Protein AF-A0A0F7S2R6-F1 (afdb_monomer_lite)

Structure (mmCIF, N/CA/C/O backbone):
data_AF-A0A0F7S2R6-F1
#
_entry.id   AF-A0A0F7S2R6-F1
#
loop_
_atom_site.group_PDB
_atom_site.id
_atom_site.type_symbol
_atom_site.label_atom_id
_atom_site.label_alt_id
_atom_site.label_comp_id
_atom_site.label_asym_id
_atom_site.label_entity_id
_atom_site.label_seq_id
_atom_site.pdbx_PDB_ins_code
_atom_site.Cartn_x
_atom_site.Cartn_y
_atom_site.Cartn_z
_atom_site.occupancy
_atom_site.B_iso_or_equiv
_atom_site.auth_seq_id
_atom_site.auth_comp_id
_atom_site.auth_asym_id
_atom_site.auth_atom_id
_atom_site.pdbx_PDB_model_num
ATOM 1 N N . MET A 1 1 ? -13.892 -30.272 30.228 1.00 38.31 1 MET A N 1
ATOM 2 C CA . MET A 1 1 ? -13.282 -28.939 30.042 1.00 38.31 1 MET A CA 1
ATOM 3 C C . MET A 1 1 ? -12.633 -28.935 28.668 1.00 38.31 1 MET A C 1
ATOM 5 O O . MET A 1 1 ? -11.593 -29.553 28.509 1.00 38.31 1 MET A O 1
ATOM 9 N N . ALA A 1 2 ? -13.304 -28.376 27.662 1.00 41.88 2 ALA A N 1
ATOM 10 C CA . ALA A 1 2 ? -12.728 -28.177 26.333 1.00 41.88 2 ALA A CA 1
ATOM 11 C C . ALA A 1 2 ? -12.199 -26.736 26.260 1.00 41.88 2 ALA A C 1
ATOM 13 O O . ALA A 1 2 ? -12.876 -25.846 26.781 1.00 41.88 2 ALA A O 1
ATOM 14 N N . PRO A 1 3 ? -11.018 -26.482 25.679 1.00 49.59 3 PRO A N 1
ATOM 15 C CA . PRO A 1 3 ? -10.553 -25.121 25.494 1.00 49.59 3 PRO A CA 1
ATOM 16 C C . PRO A 1 3 ? -11.349 -24.491 24.348 1.00 49.59 3 PRO A C 1
ATOM 18 O O . PRO A 1 3 ? -11.297 -24.956 23.211 1.00 49.59 3 PRO A O 1
ATOM 21 N N . SER A 1 4 ? -12.103 -23.437 24.652 1.00 42.50 4 SER A N 1
ATOM 22 C CA . SER A 1 4 ? -12.641 -22.534 23.640 1.00 42.50 4 SER A CA 1
ATOM 23 C C . SER A 1 4 ? -11.464 -21.816 22.988 1.00 42.50 4 SER A C 1
ATOM 25 O O . SER A 1 4 ? -10.883 -20.901 23.568 1.00 42.50 4 SER A O 1
ATOM 27 N N . SER A 1 5 ? -11.064 -22.269 21.803 1.00 47.56 5 SER A N 1
ATOM 28 C CA . SER A 1 5 ? -10.108 -21.563 20.957 1.00 47.56 5 SER A CA 1
ATOM 29 C C . SER A 1 5 ? -10.780 -20.302 20.419 1.00 47.56 5 SER A C 1
ATOM 31 O O . SER A 1 5 ? -11.383 -20.319 19.348 1.00 47.56 5 SER A O 1
ATOM 33 N N . SER A 1 6 ? -10.716 -19.211 21.179 1.00 49.06 6 SER A N 1
ATOM 34 C CA . SER A 1 6 ? -11.039 -17.878 20.678 1.00 49.06 6 SER A CA 1
ATOM 35 C C . SER A 1 6 ? -10.015 -17.528 19.599 1.00 49.06 6 SER A C 1
ATOM 37 O O . SER A 1 6 ? -8.920 -17.066 19.908 1.00 49.06 6 SER A O 1
ATOM 39 N N . GLN A 1 7 ? -10.335 -17.804 18.333 1.00 47.84 7 GLN A N 1
ATOM 40 C CA . GLN A 1 7 ? -9.653 -17.171 17.208 1.00 47.84 7 GLN A CA 1
ATOM 41 C C . GLN A 1 7 ? -9.925 -15.672 17.330 1.00 47.84 7 GLN A C 1
ATOM 43 O O . GLN A 1 7 ? -11.018 -15.204 17.021 1.00 47.84 7 GLN A O 1
ATOM 48 N N . THR A 1 8 ? -8.959 -14.921 17.849 1.00 52.31 8 THR A N 1
ATOM 49 C CA . THR A 1 8 ? -8.937 -13.469 17.709 1.00 52.31 8 THR A CA 1
ATOM 50 C C . THR A 1 8 ? -8.905 -13.172 16.216 1.00 52.31 8 THR A C 1
ATOM 52 O O . THR A 1 8 ? -7.925 -13.474 15.537 1.00 52.31 8 THR A O 1
ATOM 55 N N . ALA A 1 9 ? -10.006 -12.645 15.683 1.00 66.44 9 ALA A N 1
ATOM 56 C CA . ALA A 1 9 ? -10.028 -12.138 14.321 1.00 66.44 9 ALA A CA 1
ATOM 57 C C . ALA A 1 9 ? -8.915 -11.085 14.190 1.00 66.44 9 ALA A C 1
ATOM 59 O O . ALA A 1 9 ? -8.834 -10.163 15.004 1.00 66.44 9 ALA A O 1
ATOM 60 N N . SER A 1 10 ? -8.023 -11.257 13.212 1.00 76.94 10 SER A N 1
ATOM 61 C CA . SER A 1 10 ? -6.998 -10.259 12.903 1.00 76.94 10 SER A CA 1
ATOM 62 C C . SER A 1 10 ? -7.691 -8.9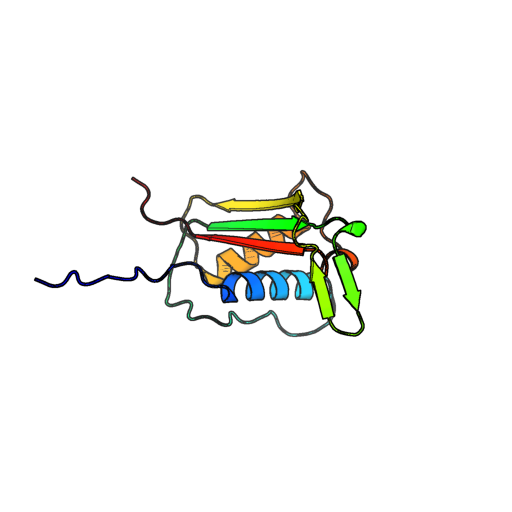53 12.520 1.00 76.94 10 SER A C 1
ATOM 64 O O . SER A 1 10 ? -8.536 -8.954 11.628 1.00 76.94 10 SER A O 1
ATOM 66 N N . ALA A 1 11 ? -7.336 -7.846 13.179 1.00 86.81 11 ALA A N 1
ATOM 67 C CA . ALA A 1 11 ? -7.862 -6.525 12.831 1.00 86.81 11 ALA A CA 1
ATOM 68 C C . ALA A 1 11 ? -7.484 -6.129 11.393 1.00 86.81 11 ALA A C 1
ATOM 70 O O . ALA A 1 11 ? -8.243 -5.440 10.720 1.00 86.81 11 ALA A O 1
ATOM 71 N N . ALA A 1 12 ? -6.322 -6.582 10.911 1.00 91.81 12 ALA A N 1
ATOM 72 C CA . ALA A 1 12 ? -5.900 -6.399 9.530 1.00 91.81 12 ALA A CA 1
ATOM 73 C C . ALA A 1 12 ? -6.394 -7.555 8.648 1.00 91.81 12 ALA A C 1
ATOM 75 O O . ALA A 1 12 ? -6.157 -8.726 8.967 1.00 91.81 12 ALA A O 1
ATOM 76 N N . VAL A 1 13 ? -7.025 -7.214 7.523 1.00 94.56 13 VAL A N 1
ATOM 77 C CA . VAL A 1 13 ? -7.503 -8.151 6.497 1.00 94.56 13 VAL A CA 1
ATOM 78 C C . VAL A 1 13 ? -6.860 -7.845 5.138 1.00 94.56 13 VAL A C 1
ATOM 80 O O . VAL A 1 13 ? -6.302 -6.765 4.936 1.00 94.56 13 VAL A O 1
ATOM 83 N N . VAL A 1 14 ? -6.911 -8.792 4.196 1.00 95.38 14 VAL A N 1
ATOM 84 C CA . VAL A 1 14 ? -6.248 -8.657 2.881 1.00 95.38 14 VAL A CA 1
ATOM 85 C C . VAL A 1 14 ? -6.859 -7.536 2.032 1.00 95.38 14 VAL A C 1
ATOM 87 O O . VAL A 1 14 ? -6.168 -6.888 1.247 1.00 95.38 14 VAL A O 1
ATOM 90 N N . GLU A 1 15 ? -8.138 -7.246 2.254 1.00 96.56 15 GLU A N 1
ATOM 91 C CA . GLU A 1 15 ? -8.898 -6.167 1.630 1.00 96.56 15 GLU A CA 1
ATOM 92 C C . GLU A 1 15 ? -8.268 -4.791 1.880 1.00 96.56 15 GLU A C 1
ATOM 94 O O . GLU A 1 15 ? -8.344 -3.922 1.010 1.00 96.56 15 GLU A O 1
ATOM 99 N N . HIS A 1 16 ? -7.569 -4.603 3.006 1.00 97.06 16 HIS A N 1
ATOM 100 C CA . HIS A 1 16 ? -6.820 -3.375 3.274 1.00 97.06 16 HIS A CA 1
ATOM 101 C C . HIS A 1 16 ? -5.674 -3.183 2.273 1.00 97.06 16 HIS A C 1
ATOM 103 O O . HIS A 1 16 ? -5.487 -2.084 1.752 1.00 97.06 16 HIS A O 1
ATOM 109 N N . CYS A 1 17 ? -4.934 -4.250 1.954 1.00 97.81 17 CYS A N 1
ATOM 110 C CA . CYS A 1 17 ? -3.861 -4.196 0.961 1.00 97.81 17 CYS A CA 1
ATOM 111 C C . CYS A 1 17 ? -4.413 -3.970 -0.452 1.00 97.81 17 CYS A C 1
ATOM 113 O O . CYS A 1 17 ? -3.844 -3.180 -1.204 1.00 97.81 17 CYS A O 1
ATOM 115 N N . PHE A 1 18 ? -5.532 -4.613 -0.813 1.00 96.94 18 PHE A N 1
ATOM 116 C CA . PHE A 1 18 ? -6.186 -4.370 -2.106 1.00 96.94 18 PHE A CA 1
ATOM 117 C C . PHE A 1 18 ? -6.625 -2.916 -2.260 1.00 96.94 18 PHE A C 1
ATOM 119 O O . PHE A 1 18 ? -6.415 -2.316 -3.312 1.00 96.94 18 PHE A O 1
ATOM 126 N N . TYR A 1 19 ? -7.179 -2.328 -1.202 1.00 97.56 19 TYR A N 1
ATOM 127 C CA . TYR A 1 19 ? -7.560 -0.924 -1.206 1.00 97.56 19 TYR A CA 1
ATOM 128 C C . TYR A 1 19 ? -6.353 0.011 -1.353 1.00 97.56 19 TYR A C 1
ATOM 130 O O . TYR A 1 19 ? -6.406 0.944 -2.150 1.00 97.56 19 TYR A O 1
ATOM 138 N N . CYS A 1 20 ? -5.236 -0.276 -0.675 1.00 98.19 20 CYS A N 1
ATOM 139 C CA . CYS A 1 20 ? -3.992 0.481 -0.852 1.00 98.19 20 CYS A CA 1
ATOM 140 C C . CYS A 1 20 ? -3.495 0.439 -2.308 1.00 98.19 20 CYS A C 1
ATOM 142 O O . CYS A 1 20 ? -3.076 1.468 -2.836 1.00 98.19 20 CYS A O 1
ATOM 144 N N . PHE A 1 21 ? -3.568 -0.724 -2.971 1.00 97.44 21 PHE A N 1
ATOM 145 C CA . PHE A 1 21 ? -3.250 -0.845 -4.400 1.00 97.44 21 PHE A CA 1
ATOM 146 C C . PHE A 1 21 ? -4.178 0.012 -5.261 1.00 97.44 21 PHE A C 1
ATOM 148 O O . PHE A 1 21 ? -3.687 0.811 -6.052 1.00 97.44 21 PHE A O 1
ATOM 155 N N . ALA A 1 22 ? -5.493 -0.082 -5.051 1.00 96.00 22 ALA A N 1
ATOM 156 C CA . ALA A 1 22 ? -6.468 0.695 -5.812 1.00 96.00 22 ALA A CA 1
ATOM 157 C C . ALA A 1 22 ? -6.233 2.214 -5.693 1.00 96.00 22 ALA A C 1
ATOM 159 O O . ALA A 1 22 ? -6.398 2.943 -6.669 1.00 96.00 22 ALA A O 1
ATOM 160 N N . VAL A 1 23 ? -5.808 2.690 -4.517 1.00 96.31 23 VAL A N 1
ATOM 161 C CA . VAL A 1 23 ? -5.456 4.100 -4.279 1.00 96.31 23 VAL A CA 1
ATOM 162 C C . VAL A 1 23 ? -4.253 4.523 -5.117 1.00 96.31 23 VAL A C 1
ATOM 164 O O . VAL A 1 23 ? -4.340 5.510 -5.847 1.00 96.31 23 VAL A O 1
ATOM 167 N N . ILE A 1 24 ? -3.147 3.774 -5.072 1.00 96.50 24 ILE A N 1
ATOM 168 C CA . ILE A 1 24 ? -1.947 4.157 -5.829 1.00 96.50 24 ILE A CA 1
ATOM 169 C C . ILE A 1 24 ? -2.129 3.968 -7.340 1.00 96.50 24 ILE A C 1
ATOM 171 O O . ILE A 1 24 ? -1.579 4.742 -8.117 1.00 96.50 24 ILE A O 1
ATOM 175 N N . GLU A 1 25 ? -2.918 2.979 -7.770 1.00 95.12 25 GLU A N 1
ATOM 176 C CA . GLU A 1 25 ? -3.278 2.780 -9.177 1.00 95.12 25 GLU A CA 1
ATOM 177 C C . GLU A 1 25 ? -4.091 3.963 -9.711 1.00 95.12 25 GLU A C 1
ATOM 179 O O . GLU A 1 25 ? -3.796 4.462 -10.795 1.00 95.12 25 GLU A O 1
ATOM 184 N N . HIS A 1 26 ? -5.057 4.453 -8.928 1.00 93.81 26 HIS A N 1
ATOM 185 C CA . HIS A 1 26 ? -5.843 5.637 -9.268 1.00 93.81 26 HIS A CA 1
ATOM 186 C C . HIS A 1 26 ? -4.976 6.902 -9.379 1.00 93.81 26 HIS A C 1
ATOM 188 O O . HIS A 1 26 ? -5.152 7.691 -10.304 1.00 93.81 26 HIS A O 1
ATOM 194 N N . GLU A 1 27 ? -4.010 7.099 -8.477 1.00 93.62 27 GLU A N 1
ATOM 195 C CA . GLU A 1 27 ? -3.095 8.249 -8.551 1.00 93.62 27 GLU A CA 1
ATOM 196 C C . GLU A 1 27 ? -2.152 8.191 -9.763 1.00 93.62 27 GLU A C 1
ATOM 198 O O . GLU A 1 27 ? -1.842 9.224 -10.370 1.00 93.62 27 GLU A O 1
ATOM 203 N N . LEU A 1 28 ? -1.714 6.987 -10.141 1.00 93.75 28 LEU A N 1
ATOM 204 C CA . LEU A 1 28 ? -0.861 6.773 -11.308 1.00 93.75 28 LEU A CA 1
ATOM 205 C C . LEU A 1 28 ? -1.618 6.932 -12.634 1.00 93.75 28 LEU A C 1
ATOM 207 O O . LEU A 1 28 ? -1.040 7.415 -13.611 1.00 93.75 28 LEU A O 1
ATOM 211 N N . ASP A 1 29 ? -2.901 6.571 -12.678 1.00 89.75 29 ASP A N 1
ATOM 212 C CA . ASP A 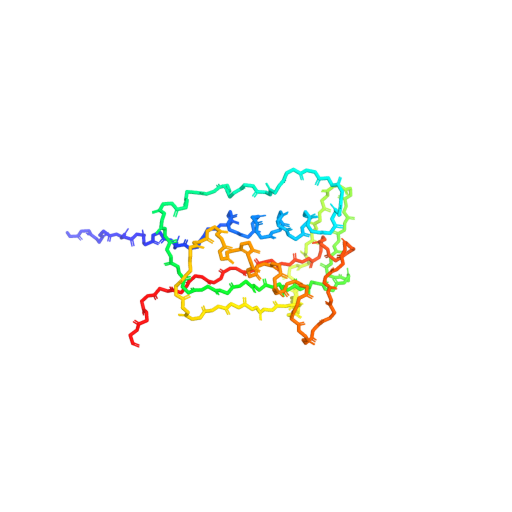1 29 ? -3.779 6.792 -13.827 1.00 89.75 29 ASP A CA 1
ATOM 213 C C . ASP A 1 29 ? -4.485 8.152 -13.712 1.00 89.75 29 ASP A C 1
ATOM 215 O O . ASP A 1 29 ? -5.683 8.249 -13.444 1.00 89.75 29 ASP A O 1
ATOM 219 N N . SER A 1 30 ? -3.723 9.235 -13.918 1.00 70.12 30 SER A N 1
ATOM 220 C CA . SER A 1 30 ? -4.121 10.629 -13.646 1.00 70.12 30 SER A CA 1
ATOM 221 C C . SER A 1 30 ? -5.373 11.158 -14.389 1.00 70.12 30 SER A C 1
ATOM 223 O O . SER A 1 30 ? -5.601 12.370 -14.384 1.00 70.12 30 SER A O 1
ATOM 225 N N . LYS A 1 31 ? -6.175 10.317 -15.066 1.00 64.88 31 LYS A N 1
ATOM 226 C CA . LYS A 1 31 ? -7.401 10.702 -15.793 1.00 64.88 31 LYS A CA 1
ATOM 227 C C . LYS A 1 31 ? -8.548 9.674 -15.815 1.00 64.88 31 LYS A C 1
ATOM 229 O O . LYS A 1 31 ? -9.454 9.855 -16.634 1.00 64.88 31 LYS A O 1
ATOM 234 N N . SER A 1 32 ? -8.607 8.641 -14.970 1.00 63.44 32 SER A N 1
ATOM 235 C CA . SER A 1 32 ? -9.783 7.751 -15.014 1.00 63.44 32 SER A CA 1
ATOM 236 C C . SER A 1 32 ? -10.236 7.164 -13.685 1.00 63.44 32 SER A C 1
ATOM 238 O O . SER A 1 32 ? -9.433 6.735 -12.867 1.00 63.44 32 SER A O 1
ATOM 240 N N . SER A 1 33 ? -11.567 7.079 -13.557 1.00 69.62 33 SER A N 1
ATOM 241 C CA . SER A 1 33 ? -12.383 6.539 -12.454 1.00 69.62 33 SER A CA 1
ATOM 242 C C . SER A 1 33 ? -12.592 7.454 -11.231 1.00 69.62 33 SER A C 1
ATOM 244 O O . SER A 1 33 ? -11.792 8.352 -10.980 1.00 69.62 33 SER A O 1
ATOM 246 N N . PRO A 1 34 ? -13.720 7.311 -10.506 1.00 81.56 34 PRO A N 1
ATOM 247 C CA . PRO A 1 34 ? -13.886 7.924 -9.188 1.00 81.56 34 PRO A CA 1
ATOM 248 C C . PRO A 1 34 ? -12.850 7.369 -8.193 1.00 81.56 34 PRO A C 1
ATOM 250 O O . PRO A 1 34 ? -12.344 6.267 -8.417 1.00 81.56 34 PRO A O 1
ATOM 253 N N . PRO A 1 35 ? -12.574 8.080 -7.082 1.00 83.88 35 PRO A N 1
ATOM 254 C CA . PRO A 1 35 ? -11.725 7.559 -6.017 1.00 83.88 35 PRO A CA 1
ATOM 255 C C . PRO A 1 35 ? -12.174 6.152 -5.596 1.00 83.88 35 PRO A C 1
ATOM 257 O O . PRO A 1 35 ? -13.386 5.898 -5.528 1.00 83.88 35 PRO A O 1
ATOM 260 N N . PRO A 1 36 ? -11.234 5.233 -5.320 1.00 91.50 36 PRO A N 1
ATOM 261 C CA . PRO A 1 36 ? -11.580 3.881 -4.914 1.00 91.50 36 PRO A CA 1
ATOM 262 C C . PRO A 1 36 ? -12.401 3.912 -3.625 1.00 91.50 36 PRO A C 1
ATOM 264 O O . PRO A 1 36 ? -12.174 4.730 -2.735 1.00 91.50 36 PRO A O 1
ATOM 267 N N . THR A 1 37 ? -13.362 2.999 -3.526 1.00 93.06 37 THR A N 1
ATOM 268 C CA . THR A 1 37 ? -14.166 2.822 -2.313 1.00 93.06 37 THR A CA 1
ATOM 269 C C . THR A 1 37 ? -13.582 1.682 -1.479 1.00 93.06 37 THR 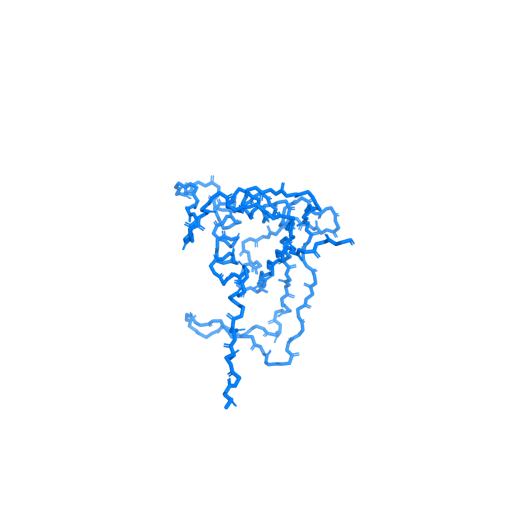A C 1
ATOM 271 O O . THR A 1 37 ? -13.130 0.689 -2.056 1.00 93.06 37 THR A O 1
ATOM 274 N N . PRO A 1 38 ? -13.550 1.801 -0.139 1.00 93.69 38 PRO A N 1
ATOM 275 C CA . PRO A 1 38 ? -13.021 0.752 0.723 1.00 93.69 38 PRO A CA 1
ATOM 276 C C . PRO A 1 38 ? -13.901 -0.509 0.621 1.00 93.69 38 PRO A C 1
ATOM 278 O O . PRO A 1 38 ? -15.098 -0.438 0.904 1.00 93.69 38 PRO A O 1
ATOM 281 N N . PRO A 1 39 ? -13.347 -1.676 0.236 1.00 92.69 39 PRO A N 1
ATOM 282 C CA . PRO A 1 39 ? -14.094 -2.929 0.093 1.00 92.69 39 PRO A CA 1
ATOM 283 C C . PRO A 1 39 ? -14.321 -3.652 1.436 1.00 92.69 39 PRO A C 1
ATOM 285 O O . PRO A 1 39 ? -14.530 -4.863 1.468 1.00 92.69 39 PRO A O 1
ATOM 288 N N . PHE A 1 40 ? -14.250 -2.928 2.551 1.00 92.06 40 PHE A N 1
ATOM 289 C CA . PHE A 1 40 ? -14.340 -3.444 3.914 1.00 92.06 40 PHE A CA 1
ATOM 290 C C . PHE A 1 40 ? -15.189 -2.501 4.778 1.00 92.06 40 PHE A C 1
ATOM 292 O O . PHE A 1 40 ? -15.306 -1.312 4.464 1.00 92.06 40 PHE A O 1
ATOM 299 N N . PRO A 1 41 ? -15.811 -3.006 5.857 1.00 87.94 41 PRO A N 1
ATOM 300 C CA . PRO A 1 41 ? -16.586 -2.164 6.752 1.00 87.94 41 PRO A CA 1
ATOM 301 C C . PRO A 1 41 ? -15.645 -1.264 7.560 1.00 87.94 41 PRO A C 1
ATOM 303 O O . PRO A 1 41 ? -14.810 -1.753 8.311 1.00 87.94 41 PRO A O 1
ATOM 306 N N . ASP A 1 42 ? -15.790 0.051 7.416 1.00 81.06 42 ASP A N 1
ATOM 307 C CA . ASP A 1 42 ? -14.978 1.020 8.164 1.00 81.06 42 ASP A CA 1
ATOM 308 C C . ASP A 1 42 ? -15.407 1.098 9.640 1.00 81.06 42 ASP A C 1
ATOM 310 O O . ASP A 1 42 ? -14.575 1.283 10.517 1.00 81.06 42 ASP A O 1
ATOM 314 N N . ASN A 1 43 ? -16.704 0.909 9.932 1.00 86.62 43 ASN A N 1
ATOM 315 C CA . ASN A 1 43 ? -17.303 0.830 11.279 1.00 86.62 43 ASN A CA 1
ATOM 316 C C . ASN A 1 43 ? -16.864 1.916 12.292 1.00 86.62 43 ASN A C 1
ATOM 318 O O . ASN A 1 43 ? -17.056 1.735 13.494 1.00 86.62 43 ASN A O 1
ATOM 322 N N . GLY A 1 44 ? -16.292 3.036 11.835 1.00 86.75 44 GLY A N 1
ATOM 323 C CA . GLY A 1 44 ? -15.671 4.040 12.704 1.00 86.75 44 GLY A CA 1
ATOM 324 C C . GLY A 1 44 ? -14.440 3.524 13.456 1.00 86.75 44 GLY A C 1
ATOM 325 O O . GLY A 1 44 ? -14.141 4.016 14.539 1.00 86.75 44 GLY A O 1
ATOM 326 N N . GLN A 1 45 ? -13.766 2.497 12.936 1.00 91.12 45 GLN A N 1
ATOM 327 C CA . GLN A 1 45 ? -12.559 1.950 13.536 1.00 91.12 45 GLN A CA 1
ATOM 328 C C . GLN A 1 45 ? -11.372 2.874 13.265 1.00 91.12 45 GLN A C 1
ATOM 330 O O . GLN A 1 45 ? -11.156 3.329 12.141 1.00 91.12 45 GLN A O 1
ATOM 335 N N . GLU A 1 46 ? -10.569 3.101 14.298 1.00 94.25 46 GLU A N 1
ATOM 336 C CA . GLU A 1 46 ? -9.382 3.943 14.228 1.00 94.25 46 GLU A CA 1
ATOM 337 C C . GLU A 1 46 ? -8.177 3.165 14.740 1.00 94.25 46 GLU A C 1
ATOM 339 O O . GLU A 1 46 ? -8.244 2.496 15.775 1.00 94.25 46 GLU A O 1
ATOM 344 N N . TYR A 1 47 ? -7.067 3.256 14.013 1.00 94.88 47 TYR A N 1
ATOM 345 C CA . TYR A 1 47 ? -5.832 2.567 14.368 1.00 94.88 47 TYR A CA 1
ATOM 346 C C . TYR A 1 47 ? -4.630 3.450 14.072 1.00 94.88 47 TYR A C 1
ATOM 348 O O . TYR A 1 47 ? -4.591 4.091 13.020 1.00 94.88 47 TYR A O 1
ATOM 356 N N . PRO A 1 48 ? -3.608 3.439 14.939 1.00 96.06 48 PRO A N 1
ATOM 357 C CA . PRO A 1 48 ? -2.265 3.743 14.495 1.00 96.06 48 PRO A CA 1
ATOM 358 C C . PRO A 1 48 ? -1.878 2.717 13.432 1.00 96.06 48 PRO A C 1
ATOM 360 O O . PRO A 1 48 ? -2.020 1.506 13.646 1.00 96.06 48 PRO A O 1
ATOM 363 N N . LEU A 1 49 ? -1.451 3.184 12.265 1.00 96.88 49 LEU A N 1
ATOM 364 C CA . LEU A 1 49 ? -1.253 2.313 11.115 1.00 96.88 49 LEU A CA 1
ATOM 365 C C . LEU A 1 49 ? -0.043 2.700 10.284 1.00 96.88 49 LEU A C 1
ATOM 367 O O . LEU A 1 49 ? 0.336 3.866 10.215 1.00 96.88 49 LEU A O 1
ATOM 371 N N . PHE A 1 50 ? 0.537 1.699 9.629 1.00 98.06 50 PHE A N 1
ATOM 372 C CA . PHE A 1 50 ? 1.631 1.855 8.678 1.00 98.06 50 PHE A CA 1
ATOM 373 C C . PHE A 1 50 ? 1.298 1.112 7.391 1.00 98.06 50 PHE A C 1
ATOM 375 O O . PHE A 1 50 ? 0.899 -0.055 7.429 1.00 98.06 50 PHE A O 1
ATOM 382 N N . VAL A 1 51 ? 1.521 1.774 6.255 1.00 98.56 51 VAL A N 1
ATOM 383 C CA . VAL A 1 51 ? 1.477 1.143 4.933 1.00 98.56 51 VAL A CA 1
ATOM 384 C C . VAL A 1 51 ? 2.903 0.986 4.431 1.00 98.56 51 VAL A C 1
ATOM 386 O O . VAL A 1 51 ? 3.696 1.930 4.431 1.00 98.56 51 VAL A O 1
ATOM 389 N N . THR A 1 52 ? 3.239 -0.239 4.046 1.00 98.62 52 THR A N 1
ATOM 390 C CA . THR A 1 52 ? 4.556 -0.633 3.558 1.00 98.62 52 THR A CA 1
ATOM 391 C C . THR A 1 52 ? 4.438 -1.158 2.140 1.00 98.62 52 THR A C 1
ATOM 393 O O . THR A 1 52 ? 3.696 -2.098 1.879 1.00 98.6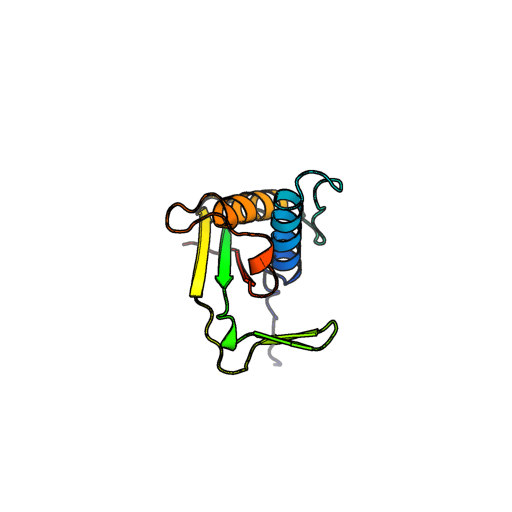2 52 THR A O 1
ATOM 396 N N . TRP A 1 53 ? 5.231 -0.598 1.241 1.00 98.69 53 TRP A N 1
ATOM 397 C CA . TRP A 1 53 ? 5.459 -1.122 -0.093 1.00 98.69 53 TRP A CA 1
ATOM 398 C C . TRP A 1 53 ? 6.796 -1.843 -0.115 1.00 98.69 53 TRP A C 1
ATOM 400 O O . TRP A 1 53 ? 7.825 -1.256 0.225 1.00 98.69 53 TRP A O 1
ATOM 410 N N . ASN A 1 54 ? 6.804 -3.090 -0.571 1.00 98.38 54 ASN A N 1
ATOM 411 C CA . ASN A 1 54 ? 8.020 -3.798 -0.949 1.00 98.38 54 ASN A CA 1
ATOM 412 C C . ASN A 1 54 ? 8.016 -4.077 -2.455 1.00 98.38 54 ASN A C 1
ATOM 414 O O . ASN A 1 54 ? 6.974 -4.049 -3.103 1.00 98.38 54 ASN A O 1
ATOM 418 N N . ILE A 1 55 ? 9.188 -4.334 -3.032 1.00 98.06 55 ILE A N 1
ATOM 419 C CA . ILE A 1 55 ? 9.343 -4.613 -4.458 1.00 98.06 55 ILE A CA 1
ATOM 420 C C . ILE A 1 55 ? 10.218 -5.837 -4.704 1.00 98.06 55 ILE A C 1
ATOM 422 O O . ILE A 1 55 ? 11.326 -5.965 -4.173 1.00 98.06 55 ILE A O 1
ATOM 426 N N . PHE A 1 56 ? 9.741 -6.726 -5.568 1.00 97.56 56 PHE A N 1
ATOM 427 C CA . PHE A 1 56 ? 10.498 -7.873 -6.044 1.00 97.56 56 PHE A CA 1
ATOM 428 C C . PHE A 1 56 ? 11.405 -7.499 -7.223 1.00 97.56 56 PHE A C 1
ATOM 430 O O . PHE A 1 56 ? 11.048 -6.714 -8.112 1.00 97.56 56 PHE A O 1
ATOM 437 N N . SER A 1 57 ? 12.597 -8.099 -7.260 1.00 95.56 57 SER A N 1
ATOM 438 C CA . SER A 1 57 ? 13.498 -7.994 -8.413 1.00 95.56 57 SER A CA 1
ATOM 439 C C . SER A 1 57 ? 12.832 -8.542 -9.676 1.00 95.56 57 SER A C 1
ATOM 441 O O . SER A 1 57 ? 12.042 -9.479 -9.607 1.00 95.56 57 SER A O 1
ATOM 443 N N . HIS A 1 58 ? 13.189 -8.012 -10.847 1.00 93.81 58 HIS A N 1
ATOM 444 C CA . HIS A 1 58 ? 12.683 -8.514 -12.129 1.00 93.81 58 HIS A CA 1
ATOM 445 C C . HIS A 1 58 ? 12.911 -10.020 -12.304 1.00 93.81 58 HIS A C 1
ATOM 447 O O . HIS A 1 58 ? 12.008 -10.719 -12.747 1.00 93.81 58 HIS A O 1
ATOM 453 N N . SER A 1 59 ? 14.076 -10.532 -11.898 1.00 93.69 59 SER A N 1
ATOM 454 C CA . SER A 1 59 ? 14.411 -11.960 -12.006 1.00 93.69 59 SER A CA 1
ATOM 455 C C . SER A 1 59 ? 13.551 -12.856 -11.111 1.00 93.69 59 SER A C 1
ATOM 457 O O . SER A 1 59 ? 13.475 -14.061 -11.331 1.00 93.69 59 SER A O 1
ATOM 459 N N . SER A 1 60 ? 12.918 -12.273 -10.093 1.00 93.75 60 SER A N 1
ATOM 460 C CA . SER A 1 60 ? 12.068 -12.975 -9.136 1.00 93.75 60 SER A CA 1
ATOM 461 C C . SER A 1 60 ? 10.608 -13.047 -9.577 1.00 93.75 60 SER A C 1
ATOM 463 O O . SER A 1 60 ? 9.829 -13.755 -8.945 1.00 93.75 60 SER A O 1
ATOM 465 N N . VAL A 1 61 ? 10.230 -12.317 -10.628 1.00 93.19 61 VAL A N 1
ATOM 466 C CA . VAL A 1 61 ? 8.850 -12.203 -11.099 1.00 93.19 61 VAL A CA 1
ATOM 467 C C . VAL A 1 61 ? 8.755 -12.802 -12.493 1.00 93.19 61 VAL A C 1
ATOM 469 O O . VAL A 1 61 ? 9.321 -12.273 -13.447 1.00 93.19 61 VAL A O 1
ATOM 472 N N . SER A 1 62 ? 8.008 -13.894 -12.628 1.00 91.94 62 SER A N 1
ATOM 473 C CA . SER A 1 62 ? 7.691 -14.476 -13.931 1.00 91.94 62 SER A CA 1
ATOM 474 C C . SER A 1 62 ? 6.287 -14.066 -14.358 1.00 91.94 62 SER A C 1
ATOM 476 O O . SER A 1 62 ? 5.353 -14.085 -13.555 1.00 91.94 62 SER A O 1
ATOM 478 N N . ARG A 1 63 ? 6.136 -13.681 -15.628 1.00 88.25 63 ARG A N 1
ATOM 479 C CA . ARG A 1 63 ? 4.842 -13.350 -16.231 1.00 88.25 63 ARG A CA 1
ATOM 480 C C . ARG A 1 63 ? 4.521 -14.373 -17.306 1.00 88.25 63 ARG A C 1
ATOM 482 O O . ARG A 1 63 ? 5.251 -14.481 -18.290 1.00 88.25 63 ARG A O 1
ATOM 489 N N . LYS A 1 64 ? 3.423 -15.108 -17.134 1.00 89.62 64 LYS A N 1
ATOM 490 C CA . LYS A 1 64 ? 2.922 -16.060 -18.131 1.00 89.62 64 LYS A CA 1
ATOM 491 C C . LYS A 1 64 ? 1.470 -15.736 -18.448 1.00 89.62 64 LYS A C 1
ATOM 493 O O . LYS A 1 64 ? 0.590 -15.940 -17.612 1.00 89.62 64 LYS A O 1
ATOM 498 N N . SER A 1 65 ? 1.229 -15.248 -19.667 1.00 86.06 65 SER A N 1
ATOM 499 C CA . SER A 1 65 ? -0.084 -14.741 -20.091 1.00 86.06 65 SER A CA 1
ATOM 500 C C . SER A 1 65 ? -0.612 -13.715 -19.073 1.00 86.06 65 SER A C 1
ATOM 502 O O . SER A 1 65 ? 0.044 -12.700 -18.862 1.00 86.06 65 SER A O 1
ATOM 504 N N . ASN A 1 66 ? -1.734 -13.999 -18.412 1.00 82.06 66 ASN A N 1
ATOM 505 C CA . ASN A 1 66 ? -2.394 -13.119 -17.445 1.00 82.06 66 ASN A CA 1
ATOM 506 C C . ASN A 1 66 ? -2.034 -13.436 -15.984 1.00 82.06 66 ASN A C 1
ATOM 508 O O . ASN A 1 66 ? -2.673 -12.924 -15.071 1.00 82.06 66 ASN A O 1
ATOM 512 N N . SER A 1 67 ? -1.033 -14.289 -15.750 1.00 84.81 67 SER A N 1
ATOM 513 C CA . SER A 1 67 ? -0.570 -14.642 -14.406 1.00 84.81 67 SER A CA 1
ATOM 514 C C . SER A 1 67 ? 0.799 -14.036 -14.115 1.00 84.81 67 SER A C 1
ATOM 516 O O . SER A 1 67 ? 1.728 -14.124 -14.927 1.00 84.81 67 SER A O 1
ATOM 518 N N . VAL A 1 68 ? 0.915 -13.427 -12.937 1.00 87.69 68 VAL A N 1
ATOM 519 C CA . VAL A 1 68 ? 2.183 -13.022 -12.335 1.00 87.69 68 VAL A CA 1
ATOM 520 C C . VAL A 1 68 ? 2.482 -14.013 -11.219 1.00 87.69 68 VAL A C 1
ATOM 522 O O . VAL A 1 68 ? 1.648 -14.231 -10.346 1.00 87.69 68 VAL A O 1
ATOM 525 N N . SER A 1 69 ? 3.662 -14.624 -11.252 1.00 91.31 69 SER A N 1
ATOM 526 C CA . SER A 1 69 ? 4.127 -15.526 -10.199 1.00 91.31 69 SER A CA 1
ATOM 527 C C . SER A 1 69 ? 5.448 -15.032 -9.632 1.00 91.31 69 SER A C 1
ATOM 529 O O . SER A 1 69 ? 6.374 -14.723 -10.390 1.00 91.31 69 SER A O 1
ATOM 531 N N . ILE A 1 70 ? 5.543 -15.008 -8.308 1.00 93.19 70 ILE A N 1
ATOM 532 C CA . ILE A 1 70 ? 6.766 -14.689 -7.578 1.00 93.19 70 ILE A CA 1
ATOM 533 C C . ILE A 1 70 ? 7.527 -15.989 -7.300 1.00 93.19 70 ILE A C 1
ATOM 535 O O . ILE A 1 70 ? 6.930 -16.996 -6.920 1.00 93.19 70 ILE A O 1
ATOM 539 N N . SER A 1 71 ? 8.844 -15.985 -7.515 1.00 93.25 71 SER A N 1
ATOM 540 C CA . SER A 1 71 ? 9.708 -17.114 -7.163 1.00 93.25 71 SER A CA 1
ATOM 541 C C . SER A 1 71 ? 9.589 -17.427 -5.662 1.00 93.25 71 SER A C 1
ATOM 543 O O . SER A 1 71 ? 9.644 -16.495 -4.860 1.00 93.25 71 SER A O 1
ATOM 545 N N . PRO A 1 72 ? 9.498 -18.704 -5.245 1.00 92.38 72 PRO A N 1
ATOM 546 C CA . PRO A 1 72 ? 9.349 -19.056 -3.831 1.00 92.38 72 PRO A CA 1
ATOM 547 C C . PRO A 1 72 ? 10.505 -18.582 -2.939 1.00 92.38 72 PRO A C 1
ATOM 549 O O . PRO A 1 72 ? 10.329 -18.434 -1.736 1.00 92.38 72 PRO A O 1
ATOM 552 N N . GLN A 1 73 ? 11.693 -18.358 -3.512 1.00 93.69 73 GLN A N 1
ATOM 553 C CA . GLN A 1 73 ? 12.877 -17.862 -2.796 1.00 93.69 73 GLN A CA 1
ATOM 554 C C . GLN A 1 73 ? 13.073 -16.347 -2.944 1.00 93.69 73 GLN A C 1
ATOM 556 O O . GLN A 1 73 ? 14.112 -15.811 -2.557 1.00 93.69 73 GLN A O 1
ATOM 561 N N . ALA A 1 74 ? 12.122 -15.645 -3.559 1.00 94.50 74 ALA A N 1
ATOM 562 C CA . ALA A 1 74 ? 12.222 -14.211 -3.736 1.00 94.50 74 ALA A CA 1
ATOM 563 C C . ALA A 1 74 ? 12.095 -13.489 -2.394 1.00 94.50 74 ALA A C 1
ATOM 565 O O . ALA A 1 74 ? 11.137 -13.689 -1.656 1.00 94.50 74 ALA A O 1
ATOM 566 N N . VAL A 1 75 ? 13.036 -12.590 -2.129 1.00 96.31 75 VAL A N 1
ATOM 567 C CA . VAL A 1 75 ? 12.964 -11.667 -0.998 1.00 96.31 75 VAL A CA 1
ATOM 568 C C . VAL A 1 75 ? 12.705 -10.275 -1.566 1.00 96.31 75 VAL A C 1
ATOM 570 O O . VAL A 1 75 ? 13.505 -9.808 -2.390 1.00 96.31 75 VAL A O 1
ATOM 573 N N . PRO A 1 76 ? 11.593 -9.616 -1.203 1.00 97.06 76 PRO A N 1
ATOM 574 C CA . PRO A 1 76 ? 11.327 -8.275 -1.678 1.00 97.06 76 PRO A CA 1
ATOM 575 C C . PRO A 1 76 ? 12.178 -7.269 -0.895 1.00 97.06 76 PRO A C 1
ATOM 577 O O . PRO A 1 76 ? 12.661 -7.534 0.207 1.00 97.06 76 PRO A O 1
ATOM 580 N N . ARG A 1 77 ? 12.399 -6.097 -1.482 1.00 97.75 77 ARG A N 1
ATOM 581 C CA . ARG A 1 77 ? 13.116 -4.989 -0.840 1.00 97.75 77 ARG A CA 1
ATOM 582 C C . ARG A 1 77 ? 12.138 -3.883 -0.493 1.00 97.75 77 ARG A C 1
ATOM 584 O O . ARG A 1 77 ? 11.223 -3.633 -1.271 1.00 97.75 77 ARG A O 1
ATOM 591 N N . LEU A 1 78 ? 12.379 -3.184 0.612 1.00 98.38 78 LEU A N 1
ATOM 592 C CA . LEU A 1 78 ? 11.583 -2.018 0.986 1.00 98.38 78 LEU A CA 1
ATOM 593 C C . LEU A 1 78 ? 11.560 -0.989 -0.155 1.00 98.38 78 LEU A C 1
ATOM 595 O O . LEU A 1 78 ? 12.608 -0.650 -0.711 1.00 98.38 78 LEU A O 1
ATOM 599 N N . ARG A 1 79 ? 10.359 -0.519 -0.494 1.00 98.31 79 ARG A N 1
ATOM 600 C CA . ARG A 1 79 ? 10.075 0.436 -1.574 1.00 98.31 79 ARG A CA 1
ATOM 601 C C . ARG A 1 79 ? 9.356 1.702 -1.097 1.00 98.31 79 ARG A C 1
ATOM 603 O O . ARG A 1 79 ? 9.317 2.676 -1.847 1.00 98.31 79 ARG A O 1
ATOM 610 N N . GLY A 1 80 ? 8.852 1.681 0.132 1.00 98.38 80 GLY A N 1
ATOM 611 C CA . GLY A 1 80 ? 8.277 2.812 0.850 1.00 98.38 80 GLY A CA 1
ATOM 612 C C . GLY A 1 80 ? 7.624 2.323 2.138 1.00 98.38 80 GLY A C 1
ATOM 613 O O . GLY A 1 80 ? 7.100 1.215 2.174 1.00 98.38 80 GLY A O 1
ATOM 614 N N . CYS A 1 81 ? 7.686 3.092 3.220 1.00 98.44 81 CYS A N 1
ATOM 615 C CA . CYS A 1 81 ? 6.960 2.760 4.450 1.00 98.44 81 CYS A CA 1
ATOM 616 C C . CYS A 1 81 ? 6.743 4.015 5.277 1.00 98.44 81 CYS A C 1
ATOM 618 O O . CYS A 1 81 ? 7.716 4.603 5.753 1.00 98.44 81 CYS A O 1
ATOM 620 N N . ILE A 1 82 ? 5.477 4.402 5.436 1.00 98.25 82 ILE A N 1
ATOM 621 C CA . ILE A 1 82 ? 5.050 5.568 6.209 1.00 98.25 82 ILE A CA 1
ATOM 622 C C . ILE A 1 82 ? 3.752 5.218 6.944 1.00 98.25 82 ILE A C 1
ATOM 624 O O . ILE A 1 82 ? 2.951 4.405 6.480 1.00 98.25 82 ILE A O 1
ATOM 628 N N . GLY A 1 83 ? 3.567 5.821 8.110 1.00 96.25 83 GLY A N 1
ATOM 629 C CA . GLY A 1 83 ? 2.421 5.612 8.977 1.00 96.25 83 GLY A CA 1
ATOM 630 C C . GLY A 1 83 ? 2.397 6.618 10.115 1.00 96.25 83 GLY A C 1
ATOM 631 O O . GLY A 1 83 ? 3.193 7.560 10.135 1.00 96.25 83 GLY A O 1
ATOM 632 N N . SER A 1 84 ? 1.509 6.384 11.073 1.00 94.69 84 SER A N 1
ATOM 633 C CA . SER A 1 84 ? 1.393 7.172 12.296 1.00 94.69 84 SER A CA 1
ATOM 634 C C . SER A 1 84 ? 1.199 6.286 13.519 1.00 94.69 84 SER A C 1
ATOM 636 O O . SER A 1 84 ? 0.637 5.193 13.440 1.00 94.69 84 SER A O 1
ATOM 638 N N . PHE A 1 85 ? 1.675 6.789 14.658 1.00 95.19 85 PHE A N 1
ATOM 639 C CA . PHE A 1 85 ? 1.398 6.228 15.980 1.00 95.19 85 PHE A CA 1
ATOM 640 C C . PHE A 1 85 ? 0.110 6.786 16.603 1.00 95.19 85 PHE A C 1
ATOM 642 O O . PHE A 1 85 ? -0.358 6.255 17.607 1.00 95.19 85 PHE A O 1
ATOM 649 N N . GLU A 1 86 ? -0.477 7.826 16.013 1.00 94.31 86 GLU A N 1
ATOM 650 C CA . GLU A 1 86 ? -1.784 8.339 16.414 1.00 94.31 86 GLU A CA 1
ATOM 651 C C . GLU A 1 86 ? -2.896 7.551 15.708 1.00 94.31 86 GLU A C 1
ATOM 653 O O . GLU A 1 86 ? -2.756 7.244 14.518 1.00 94.31 86 GLU A O 1
ATOM 658 N N . PRO A 1 87 ? -3.995 7.211 16.410 1.00 93.25 87 PRO A N 1
ATOM 659 C CA . PRO A 1 87 ? -5.153 6.595 15.784 1.00 93.25 87 PRO A CA 1
ATOM 660 C C . PRO A 1 87 ? -5.700 7.456 14.650 1.00 93.25 87 PRO A C 1
ATOM 662 O O . PRO A 1 87 ? -5.849 8.668 14.795 1.00 93.25 87 PRO A O 1
ATOM 665 N N . TYR A 1 88 ? -6.008 6.810 13.531 1.00 94.12 88 TYR A N 1
ATOM 666 C CA . TYR A 1 88 ? -6.591 7.461 12.369 1.00 94.12 88 TYR A CA 1
ATOM 667 C C . TYR A 1 88 ? -7.738 6.609 11.811 1.00 94.12 88 TYR A C 1
ATOM 669 O O . TYR A 1 88 ? -7.627 5.376 11.867 1.00 94.12 88 TYR A O 1
ATOM 677 N N . PRO A 1 89 ? -8.809 7.214 11.257 1.00 95.88 89 PRO A N 1
ATOM 678 C CA . PRO A 1 89 ? -9.901 6.475 10.627 1.00 95.88 89 PRO A CA 1
ATOM 679 C C . PRO A 1 89 ? -9.374 5.490 9.590 1.00 95.88 89 PRO A C 1
ATOM 681 O O . PRO A 1 89 ? -8.622 5.881 8.696 1.00 95.88 89 PRO A O 1
ATOM 684 N N . LEU A 1 90 ? -9.744 4.216 9.718 1.00 95.62 90 LEU A N 1
ATOM 685 C CA . LEU A 1 90 ? -9.110 3.111 9.002 1.00 95.62 90 LEU A CA 1
ATOM 686 C C . LEU A 1 90 ? -9.105 3.324 7.484 1.00 95.62 90 LEU A C 1
ATOM 688 O O . LEU A 1 90 ? -8.038 3.316 6.869 1.00 95.62 90 LEU A O 1
ATOM 692 N N . ALA A 1 91 ? -10.266 3.564 6.869 1.00 95.94 91 ALA A N 1
ATOM 693 C CA . ALA A 1 91 ? -10.341 3.774 5.425 1.00 95.94 91 ALA A CA 1
ATOM 694 C C . ALA A 1 91 ? -9.564 5.021 4.964 1.00 95.94 91 ALA A C 1
ATOM 696 O O . ALA A 1 91 ? -8.865 4.978 3.949 1.00 95.94 91 ALA A O 1
ATOM 697 N N . GLN A 1 92 ? -9.648 6.128 5.706 1.00 96.12 92 GLN A N 1
ATOM 698 C CA . GLN A 1 92 ? -8.952 7.366 5.347 1.00 96.12 92 GLN A CA 1
ATOM 699 C C . GLN A 1 92 ? -7.435 7.213 5.486 1.00 96.12 92 GLN A C 1
ATOM 701 O O . GLN A 1 92 ? -6.687 7.597 4.591 1.00 96.12 92 GLN A O 1
ATOM 706 N N . GLY A 1 93 ? -6.983 6.606 6.580 1.00 97.00 93 GLY A N 1
ATOM 707 C CA . GLY A 1 93 ? -5.572 6.420 6.878 1.00 97.00 93 GLY A CA 1
ATOM 708 C C . GLY A 1 93 ? -4.917 5.428 5.937 1.00 97.00 93 GLY A C 1
ATOM 709 O O . GLY A 1 93 ? -3.808 5.680 5.483 1.00 97.00 93 GLY A O 1
ATOM 710 N N . LEU A 1 94 ? -5.603 4.344 5.563 1.00 97.69 94 LEU A N 1
ATOM 711 C CA . LEU A 1 94 ? -5.089 3.436 4.538 1.00 97.69 94 LEU A CA 1
ATOM 712 C C . LEU A 1 94 ? -4.888 4.153 3.203 1.00 97.69 94 LEU A C 1
ATOM 714 O O . LEU A 1 94 ? -3.829 3.999 2.604 1.00 97.69 94 LEU A O 1
ATOM 718 N N . ALA A 1 95 ? -5.849 4.968 2.758 1.00 97.25 95 ALA A N 1
ATOM 719 C CA . ALA A 1 95 ? -5.697 5.718 1.514 1.00 97.25 95 ALA A CA 1
ATOM 720 C C . ALA A 1 95 ? -4.555 6.742 1.595 1.00 97.25 95 ALA A C 1
ATOM 722 O O . ALA A 1 95 ? -3.672 6.778 0.737 1.00 97.25 95 ALA A O 1
ATOM 723 N N . GLU A 1 96 ? -4.533 7.542 2.657 1.00 97.62 96 GLU A N 1
ATOM 724 C CA . GLU A 1 96 ? -3.533 8.587 2.840 1.00 97.62 96 GLU A CA 1
ATOM 725 C C . GLU A 1 96 ? -2.119 8.011 2.979 1.00 97.62 96 GLU A C 1
ATOM 727 O O . GLU A 1 96 ? -1.206 8.412 2.254 1.00 97.62 96 GLU A O 1
ATOM 732 N N . TYR A 1 97 ? -1.923 7.023 3.854 1.00 98.38 97 TYR A N 1
ATOM 733 C CA . TYR A 1 97 ? -0.607 6.432 4.069 1.00 98.38 97 TYR A CA 1
ATOM 734 C C . TYR A 1 97 ? -0.170 5.513 2.926 1.00 98.38 97 TYR A C 1
ATOM 736 O O . TYR A 1 97 ? 1.036 5.409 2.697 1.00 98.38 97 TYR A O 1
ATOM 744 N N . ALA A 1 98 ? -1.084 4.927 2.143 1.00 98.31 98 ALA A N 1
ATOM 745 C CA . ALA A 1 98 ? -0.733 4.265 0.882 1.00 98.31 98 ALA A CA 1
ATOM 746 C C . ALA A 1 98 ? -0.113 5.251 -0.114 1.00 98.31 98 ALA A C 1
ATOM 748 O O . ALA A 1 98 ? 0.976 4.988 -0.626 1.00 98.31 98 ALA A O 1
ATOM 749 N N . SER A 1 99 ? -0.753 6.408 -0.314 1.00 97.94 99 SER A N 1
ATOM 750 C CA . SER A 1 99 ? -0.256 7.489 -1.175 1.00 97.94 99 SER A CA 1
ATOM 751 C C . SER A 1 99 ? 1.089 8.038 -0.696 1.00 97.94 99 SER A C 1
ATOM 753 O O . SER A 1 99 ? 2.072 8.089 -1.441 1.00 97.94 99 SER A O 1
ATOM 755 N N . ILE A 1 100 ? 1.172 8.411 0.586 1.00 98.12 100 ILE A N 1
ATOM 756 C CA . ILE A 1 100 ? 2.380 9.012 1.161 1.00 98.12 100 ILE A CA 1
ATOM 757 C C . ILE A 1 100 ? 3.551 8.028 1.092 1.00 98.12 100 ILE A C 1
ATOM 759 O O . ILE A 1 100 ? 4.636 8.409 0.653 1.00 98.12 100 ILE A O 1
ATOM 763 N N . SER A 1 101 ? 3.351 6.764 1.475 1.00 98.38 101 SER A N 1
ATOM 764 C CA . SER A 1 101 ? 4.419 5.759 1.419 1.00 98.38 101 SER A CA 1
ATOM 765 C C . SER A 1 101 ? 4.842 5.413 -0.014 1.00 98.38 101 SER A C 1
ATOM 767 O O . SER A 1 101 ? 6.011 5.099 -0.225 1.00 98.38 101 SER A O 1
ATOM 769 N N . ALA A 1 102 ? 3.945 5.502 -1.003 1.00 98.31 102 ALA A N 1
ATOM 770 C CA . ALA A 1 102 ? 4.259 5.231 -2.408 1.00 98.31 102 ALA A CA 1
ATOM 771 C C . ALA A 1 102 ? 4.983 6.388 -3.115 1.00 98.31 102 ALA A C 1
ATOM 773 O O . ALA A 1 102 ? 5.865 6.154 -3.948 1.00 98.31 102 ALA A O 1
ATOM 774 N N . PHE A 1 103 ? 4.606 7.633 -2.815 1.00 98.25 103 PHE A N 1
ATOM 775 C CA . PHE A 1 103 ? 4.996 8.789 -3.632 1.00 98.25 103 PHE A CA 1
ATOM 776 C C . PHE A 1 103 ? 5.774 9.869 -2.881 1.00 98.25 103 PHE A C 1
ATOM 778 O O . PHE A 1 103 ? 6.429 10.691 -3.520 1.00 98.25 103 PHE A O 1
ATOM 785 N N . LYS A 1 104 ? 5.718 9.886 -1.544 1.00 98.00 104 LYS A N 1
ATOM 786 C CA . LYS A 1 104 ? 6.283 10.959 -0.706 1.00 98.00 104 LYS A CA 1
ATOM 787 C C . LYS A 1 104 ? 7.305 10.466 0.326 1.00 98.00 104 LYS A C 1
ATOM 789 O O . LYS A 1 104 ? 7.830 11.272 1.090 1.00 98.00 104 LYS A O 1
ATOM 794 N N . ASP A 1 105 ? 7.641 9.176 0.347 1.00 97.62 105 ASP A N 1
ATOM 795 C CA . ASP A 1 105 ? 8.763 8.667 1.142 1.00 97.62 105 ASP A CA 1
ATOM 796 C C . ASP A 1 105 ? 10.093 9.099 0.503 1.00 97.62 105 ASP A C 1
ATOM 798 O O . ASP A 1 105 ? 10.577 8.471 -0.435 1.00 97.62 105 ASP A O 1
ATOM 802 N N . HIS A 1 106 ? 10.700 10.172 1.019 1.00 96.69 106 HIS A N 1
ATOM 803 C CA . HIS A 1 106 ? 11.918 10.785 0.464 1.00 96.69 106 HIS A CA 1
ATOM 804 C C . HIS A 1 106 ? 13.141 9.854 0.376 1.00 96.69 106 HIS A C 1
AT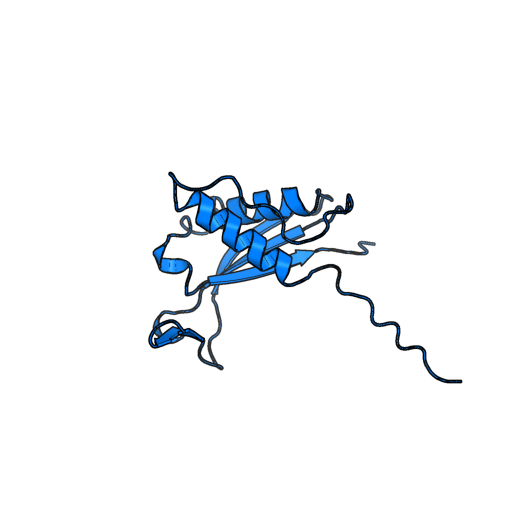OM 806 O O . HIS A 1 106 ? 14.135 10.212 -0.256 1.00 96.69 106 HIS A O 1
ATOM 812 N N . ARG A 1 107 ? 13.109 8.672 1.003 1.00 97.75 107 ARG A N 1
ATOM 813 C CA . ARG A 1 107 ? 14.172 7.664 0.864 1.00 97.75 107 ARG A CA 1
ATOM 814 C C . ARG A 1 107 ? 14.135 6.965 -0.497 1.00 97.75 107 ARG A C 1
ATOM 816 O O . ARG A 1 107 ? 15.120 6.332 -0.875 1.00 97.75 107 ARG A O 1
ATOM 823 N N . PHE A 1 108 ? 13.018 7.064 -1.218 1.00 98.12 108 PHE A N 1
ATOM 824 C CA . PHE A 1 108 ? 12.781 6.406 -2.497 1.00 98.12 108 PHE A CA 1
ATOM 825 C C . PHE A 1 108 ? 12.213 7.396 -3.525 1.00 98.12 108 PHE A C 1
ATOM 827 O O . PHE A 1 108 ? 11.588 8.396 -3.186 1.00 98.12 108 PHE A O 1
ATOM 834 N N . SER A 1 109 ? 12.410 7.121 -4.815 1.00 97.75 109 SER A N 1
ATOM 835 C CA . SER A 1 109 ? 11.678 7.836 -5.867 1.00 97.75 109 SER A CA 1
ATOM 836 C C . SER A 1 109 ? 10.192 7.454 -5.830 1.00 97.75 109 SER A C 1
ATOM 838 O O . SER A 1 109 ? 9.887 6.328 -5.434 1.00 97.75 109 SER A O 1
ATOM 840 N N . PRO A 1 110 ? 9.263 8.297 -6.308 1.00 98.19 110 PRO A N 1
ATOM 841 C CA . PRO A 1 110 ? 7.859 7.906 -6.434 1.00 98.19 110 PRO A CA 1
ATOM 842 C C . PRO A 1 110 ? 7.699 6.574 -7.183 1.00 98.19 110 PRO A C 1
ATOM 844 O O . PRO A 1 110 ? 8.454 6.294 -8.120 1.00 98.19 110 PRO A O 1
ATOM 847 N N . ILE A 1 111 ? 6.783 5.713 -6.732 1.00 98.12 111 ILE A N 1
ATOM 848 C CA . ILE A 1 111 ? 6.437 4.464 -7.428 1.00 98.12 111 ILE A CA 1
ATOM 849 C C . ILE A 1 111 ? 5.931 4.781 -8.840 1.00 98.12 111 ILE A C 1
ATOM 851 O O . ILE A 1 111 ? 5.220 5.756 -9.051 1.00 98.12 111 ILE A O 1
ATOM 855 N N . SER A 1 112 ? 6.313 3.959 -9.817 1.00 96.88 112 SER A N 1
ATOM 856 C CA . SER A 1 112 ? 5.873 4.068 -11.211 1.00 96.88 112 SER A CA 1
ATOM 857 C C . SER A 1 112 ? 4.906 2.948 -11.608 1.00 96.88 112 SER A C 1
ATOM 859 O O . SER A 1 112 ? 4.957 1.843 -11.067 1.00 96.88 112 SER A O 1
ATOM 861 N N . GLN A 1 113 ? 4.106 3.180 -12.654 1.00 95.38 113 GLN A N 1
ATOM 862 C CA . GLN A 1 113 ? 3.172 2.184 -13.210 1.00 95.38 113 GLN A CA 1
ATOM 863 C C . GLN A 1 113 ? 3.840 0.834 -13.528 1.00 95.38 113 GLN A C 1
ATOM 865 O O . GLN A 1 113 ? 3.257 -0.233 -13.353 1.00 95.38 113 GLN A O 1
ATOM 870 N N . SER A 1 114 ? 5.095 0.866 -13.987 1.00 94.69 114 SER A N 1
ATOM 871 C CA . SER A 1 114 ? 5.852 -0.335 -14.361 1.00 94.69 114 SER A CA 1
ATOM 872 C C . SER A 1 114 ? 6.232 -1.227 -13.169 1.00 94.69 114 SER A C 1
ATOM 874 O O . SER A 1 114 ? 6.553 -2.410 -13.345 1.00 94.69 114 SER A O 1
ATOM 876 N N . GLU A 1 115 ? 6.210 -0.666 -11.957 1.00 96.69 115 GLU A N 1
ATOM 877 C CA . GLU A 1 115 ? 6.551 -1.360 -10.719 1.00 96.69 115 GLU A CA 1
ATOM 878 C C . GLU A 1 115 ? 5.368 -2.136 -10.146 1.00 96.69 115 GLU A C 1
ATOM 880 O O . GLU A 1 115 ? 5.616 -3.184 -9.556 1.00 96.69 115 GLU A O 1
ATOM 885 N N . LEU A 1 116 ? 4.122 -1.702 -10.391 1.00 95.06 116 LEU A N 1
ATOM 886 C CA . LEU A 1 116 ? 2.903 -2.282 -9.805 1.00 95.06 116 LEU A CA 1
ATOM 887 C C . LEU A 1 116 ? 2.863 -3.819 -9.813 1.00 95.06 116 LEU A C 1
ATOM 889 O O . LEU A 1 116 ? 2.663 -4.402 -8.749 1.00 95.06 116 LEU A O 1
ATOM 893 N N . PRO A 1 117 ? 3.159 -4.528 -10.925 1.00 94.38 117 PRO A N 1
ATOM 894 C CA . PRO A 1 117 ? 3.057 -5.989 -10.947 1.00 94.38 117 PRO A CA 1
ATOM 895 C C . PRO A 1 117 ? 4.163 -6.704 -10.155 1.00 94.38 117 PRO A C 1
ATOM 897 O O . PRO A 1 117 ? 4.249 -7.927 -10.194 1.00 94.38 117 PRO A O 1
ATOM 900 N N . ARG A 1 118 ? 5.092 -5.963 -9.546 1.00 96.06 118 ARG A N 1
ATOM 901 C CA . ARG A 1 118 ? 6.202 -6.482 -8.737 1.00 96.06 118 ARG A CA 1
ATOM 902 C C . ARG A 1 118 ? 6.139 -5.988 -7.295 1.00 96.06 118 ARG A C 1
ATOM 904 O O . ARG A 1 118 ? 7.073 -6.267 -6.543 1.00 96.06 118 ARG A O 1
ATOM 911 N N . LEU A 1 119 ? 5.115 -5.218 -6.937 1.00 97.56 119 LEU A N 1
ATOM 912 C CA . LEU A 1 119 ? 4.955 -4.705 -5.589 1.00 97.56 119 LEU A CA 1
ATOM 913 C C . LEU A 1 119 ? 4.298 -5.737 -4.680 1.00 97.56 119 LEU A C 1
ATOM 915 O O . LEU A 1 119 ? 3.514 -6.581 -5.105 1.00 97.56 119 LEU A O 1
ATOM 919 N N . GLU A 1 120 ? 4.602 -5.599 -3.404 1.00 97.44 120 GLU A N 1
ATOM 920 C CA . GLU A 1 120 ? 3.902 -6.212 -2.291 1.00 97.44 120 GLU A CA 1
ATOM 921 C C . GLU A 1 120 ? 3.449 -5.085 -1.362 1.00 97.44 120 GLU A C 1
ATOM 923 O O . GLU A 1 120 ? 4.219 -4.162 -1.090 1.00 97.44 120 GLU A O 1
ATOM 928 N N . CYS A 1 121 ? 2.206 -5.161 -0.889 1.00 98.25 121 CYS A N 1
ATOM 929 C CA . CYS A 1 121 ? 1.656 -4.228 0.086 1.00 98.25 121 CYS A CA 1
ATOM 930 C C . CYS A 1 121 ? 1.528 -4.924 1.442 1.00 98.25 121 CYS A C 1
ATOM 932 O O . CYS A 1 121 ? 0.883 -5.968 1.547 1.00 98.25 121 CYS A O 1
ATOM 934 N N . GLY A 1 122 ? 2.099 -4.317 2.476 1.00 97.88 122 GLY A N 1
ATOM 935 C CA . GLY A 1 122 ? 1.902 -4.679 3.872 1.00 97.88 122 GLY A CA 1
ATOM 936 C C . GLY A 1 122 ? 1.138 -3.582 4.606 1.00 97.88 122 GLY A C 1
ATOM 937 O O . GLY A 1 122 ? 1.507 -2.411 4.528 1.00 97.88 122 GLY A O 1
ATOM 938 N N . VAL A 1 123 ? 0.095 -3.967 5.339 1.00 97.75 123 VAL A N 1
ATOM 939 C CA . VAL A 1 123 ? -0.661 -3.080 6.229 1.00 97.75 123 VAL A CA 1
ATOM 940 C C . VAL A 1 123 ? -0.461 -3.552 7.661 1.00 97.75 123 VAL A C 1
ATOM 942 O O . VAL A 1 123 ? -0.801 -4.686 7.998 1.00 97.75 123 VAL A O 1
ATOM 945 N N . SER A 1 124 ? 0.057 -2.665 8.503 1.00 96.62 124 SER A N 1
ATOM 946 C CA . SER A 1 124 ? 0.215 -2.906 9.935 1.00 96.62 124 SER A CA 1
ATOM 947 C C . SER A 1 124 ? -0.778 -2.039 10.691 1.00 96.62 124 SER A C 1
ATOM 949 O O . SER A 1 124 ? -0.614 -0.822 10.720 1.00 96.62 124 SER A O 1
ATOM 951 N N . LEU A 1 125 ? -1.793 -2.661 11.294 1.00 95.38 125 LEU A N 1
ATOM 952 C CA . LEU A 1 125 ? -2.691 -2.008 12.248 1.00 95.38 125 LEU A CA 1
ATOM 953 C C . LEU A 1 125 ? -2.208 -2.327 13.651 1.00 95.38 125 LEU A C 1
ATOM 955 O O . LEU A 1 125 ? -2.037 -3.494 14.007 1.00 95.38 125 LEU A O 1
ATOM 959 N N . LEU A 1 126 ? -1.964 -1.293 14.434 1.00 92.75 126 LEU A N 1
ATOM 960 C CA . LEU A 1 126 ? -1.376 -1.447 15.745 1.00 92.75 126 LEU A CA 1
ATOM 961 C C . LEU A 1 126 ? -2.482 -1.431 16.802 1.00 92.75 126 LEU A C 1
ATOM 963 O O . LEU A 1 126 ? -3.348 -0.558 16.813 1.00 92.75 126 LEU A O 1
ATOM 967 N N . THR A 1 127 ? -2.454 -2.418 17.692 1.00 89.12 127 THR A N 1
ATOM 968 C CA . THR A 1 127 ? -3.485 -2.630 18.713 1.00 89.12 127 THR A CA 1
ATOM 969 C C . THR A 1 127 ? -2.833 -2.857 20.069 1.00 89.12 127 THR A C 1
ATOM 971 O O . THR A 1 127 ? -1.847 -3.587 20.137 1.00 89.12 127 THR A O 1
ATOM 974 N N . GLY A 1 128 ? -3.414 -2.314 21.142 1.00 76.44 128 GLY A N 1
ATOM 975 C CA . GLY A 1 128 ? -2.981 -2.618 22.511 1.00 76.44 128 GLY A CA 1
ATOM 976 C C . GLY A 1 128 ? -1.597 -2.070 22.870 1.00 76.44 128 GLY A C 1
ATOM 977 O O . GLY A 1 128 ? -0.762 -2.817 23.367 1.00 76.44 128 GLY A O 1
ATOM 978 N N . PHE A 1 129 ? -1.350 -0.786 22.604 1.00 61.47 129 PHE A N 1
ATOM 979 C CA . PHE A 1 129 ? -0.191 -0.089 23.164 1.00 61.47 129 PHE A CA 1
ATOM 980 C C . PHE A 1 129 ? -0.382 0.114 24.671 1.00 61.47 129 PHE A C 1
ATOM 982 O O . PHE A 1 129 ? -1.393 0.689 25.075 1.00 61.47 129 PHE A O 1
ATOM 989 N N . GLU A 1 130 ? 0.580 -0.348 25.469 1.00 43.00 130 GLU A N 1
ATOM 990 C CA . GLU A 1 130 ? 0.726 -0.055 26.903 1.00 43.00 130 GLU A CA 1
ATOM 991 C C . GLU A 1 130 ? 2.028 0.718 27.136 1.00 43.00 130 GLU A C 1
ATOM 993 O O . GLU A 1 130 ? 3.033 0.387 26.459 1.00 43.00 130 GLU A O 1
#

Radius of gyration: 16.5 Å; chains: 1; bounding box: 32×40×50 Å

Secondary structure (DSSP, 8-state):
----------S--HHHHHHHHHHHHHHHSTTSSSPPPPSS--TT-EEEEEEEEEE--GGGEEEETTEEEE-TT---EEEEEEEEEEEEEHHHHHHHHHHHHHHT-TTSPPP-TTTGGGEEEEEEE-----

pLDDT: mean 89.71, std 14.12, range [38.31, 98.69]

Foldseek 3Di:
DDDPPPPPDPPDDVLLQVLLLQLVVCVQVVDDDDRDDRPDDLVQFWFFKKKWKWFWDPVQWDDDPPDIDGHPPIDTHTAFMDTGRDIDRSSVRSNVNSQCRQPVRVVHHHDHPVRSSGMDMDMDGDDDDD

InterPro domains:
  IPR002733 AMMECR1 domain [PF01871] (18-130)
  IPR002733 AMMECR1 domain [PS51112] (5-130)
  IPR023473 AMMECR1 [PTHR13016] (13-130)
  IPR027485 AMMECR1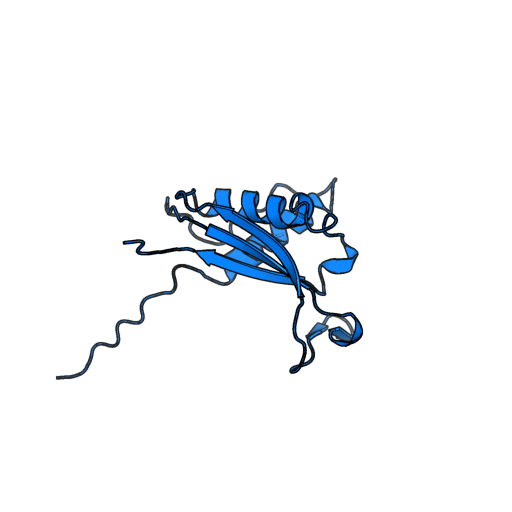, N-terminal [G3DSA:3.30.700.20] (9-130)
  IPR036071 AMMECR1 domain superfamily [SSF143447] (16-130)

Organism: NCBI:txid49012

Sequence (130 aa):
MAPSSSQTASAAVVEHCFYCFAVIEHELDSKSSPPPTPPFPDNGQEYPLFVTWNIFSHSSVSRKSNSVSISPQAVPRLRGCIGSFEPYPLAQGLAEYASISAFKDHRFSPISQSELPRLECGVSLLTGFE